Protein AF-A0A3D5K864-F1 (afdb_monomer)

Sequence (157 aa):
MENLWKELLAYVKKKTVVKKVLEYVEKDILLKNVLKCIPRLVVSFMVIGFIAEVCASGIKYFSRPVRQDLYEHIPDIHIYGTDTLLCDELTITARISDRAFSSGVFILTAKGNVIKEYYTEQLLQKGWIKGKMKREKIFIFIPIVMMNFVFIKMDIH

Solvent-accessible surface area (backbone atoms only — not comparable to full-atom values): 9026 Å² total; per-residue (Å²): 116,71,68,62,55,53,52,52,52,51,51,53,51,51,53,52,51,52,52,53,51,49,54,50,52,52,50,53,52,51,50,55,53,50,63,62,45,52,61,56,51,52,51,51,51,51,51,53,52,50,51,51,51,53,49,53,50,46,52,55,58,71,37,42,65,60,52,50,54,46,58,75,67,52,66,95,40,66,38,89,97,50,96,46,46,42,66,79,67,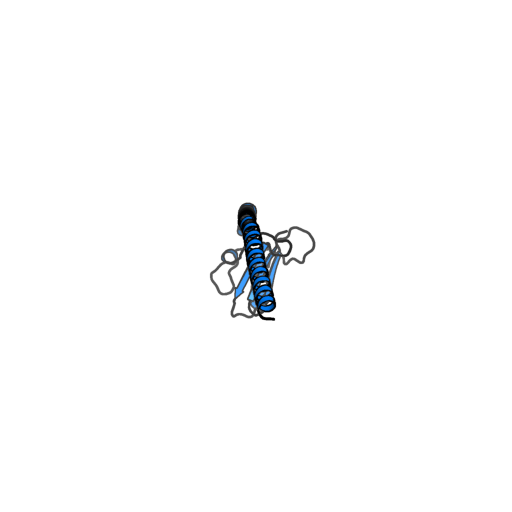45,47,75,46,76,75,44,102,91,46,60,34,23,44,34,78,44,84,53,95,62,61,45,67,62,54,40,48,52,53,52,50,57,38,46,75,74,70,48,51,79,68,76,98,74,91,72,79,50,68,28,56,45,71,43,69,54,96,56,30,42,34,41,38,36,40,78,104

Structure (mmCIF, N/CA/C/O backbone):
data_AF-A0A3D5K864-F1
#
_entry.id   AF-A0A3D5K864-F1
#
loop_
_atom_site.group_PDB
_atom_site.id
_atom_site.type_symbol
_atom_site.label_atom_id
_atom_site.label_alt_id
_atom_site.label_comp_id
_atom_site.label_asym_id
_atom_site.label_entity_id
_atom_site.label_seq_id
_atom_site.pdbx_PDB_ins_code
_atom_site.Cartn_x
_atom_site.Cartn_y
_atom_site.Cartn_z
_atom_site.occupancy
_atom_site.B_iso_or_equiv
_atom_site.auth_seq_id
_atom_site.auth_comp_id
_atom_site.auth_asym_id
_atom_site.auth_atom_id
_atom_site.pdbx_PDB_model_num
ATOM 1 N N . MET A 1 1 ? -43.598 -28.690 67.893 1.00 61.09 1 MET A N 1
ATOM 2 C CA . MET A 1 1 ? -42.889 -29.043 66.640 1.00 61.09 1 MET A CA 1
ATOM 3 C C . MET A 1 1 ? -43.285 -28.132 65.477 1.00 61.09 1 MET A C 1
ATOM 5 O O . MET A 1 1 ? -42.393 -27.541 64.891 1.00 61.09 1 MET A O 1
ATOM 9 N N . GLU A 1 2 ? -44.572 -27.930 65.172 1.00 74.69 2 GLU A N 1
ATOM 10 C CA . GLU A 1 2 ? -45.013 -27.105 64.022 1.00 74.69 2 GLU A CA 1
ATOM 11 C C . GLU A 1 2 ? -44.591 -25.625 64.045 1.00 74.69 2 GLU A C 1
ATOM 13 O O . GLU A 1 2 ? -44.229 -25.079 63.004 1.00 74.69 2 GLU A O 1
ATOM 18 N N . ASN A 1 3 ? -44.595 -24.969 65.211 1.00 78.75 3 ASN A N 1
ATOM 19 C CA . ASN A 1 3 ? -44.260 -23.539 65.295 1.00 78.75 3 ASN A CA 1
ATOM 20 C C . AS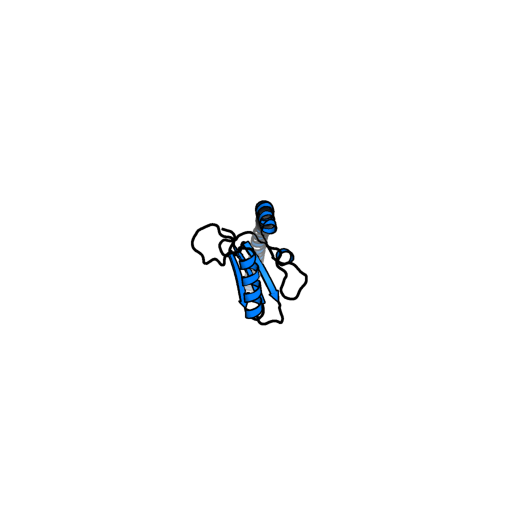N A 1 3 ? -42.785 -23.244 64.968 1.00 78.75 3 ASN A C 1
ATOM 22 O O . ASN A 1 3 ? -42.489 -22.293 64.249 1.00 78.75 3 ASN A O 1
ATOM 26 N N . LEU A 1 4 ? -41.876 -24.116 65.416 1.00 78.19 4 LEU A N 1
ATOM 27 C CA . LEU A 1 4 ? -40.439 -24.027 65.128 1.00 78.19 4 LEU A CA 1
ATOM 28 C C . LEU A 1 4 ? -40.146 -24.167 63.630 1.00 78.19 4 LEU A C 1
ATOM 30 O O . LEU A 1 4 ? -39.325 -23.436 63.083 1.00 78.19 4 LEU A O 1
ATOM 34 N N . TRP A 1 5 ? -40.855 -25.069 62.945 1.00 78.06 5 TRP A N 1
ATOM 35 C CA . TRP A 1 5 ? -40.722 -25.245 61.497 1.00 78.06 5 TRP A CA 1
ATOM 36 C C . TRP A 1 5 ? -41.194 -24.017 60.708 1.00 78.06 5 TRP A C 1
ATOM 38 O O . TRP A 1 5 ? -40.564 -23.648 59.714 1.00 78.06 5 TRP A O 1
ATOM 48 N N . LYS A 1 6 ? -42.255 -23.338 61.165 1.00 82.88 6 LYS A N 1
ATOM 49 C CA . LYS A 1 6 ? -42.731 -22.090 60.546 1.00 82.88 6 LYS A CA 1
ATOM 50 C C . LYS A 1 6 ? -41.741 -20.937 60.721 1.00 82.88 6 LYS A C 1
ATOM 52 O O . LYS A 1 6 ? -41.495 -20.208 59.759 1.00 82.88 6 LYS A O 1
ATOM 57 N N . GLU A 1 7 ? -41.134 -20.797 61.898 1.00 83.00 7 GLU A N 1
ATOM 58 C CA . GLU A 1 7 ? -40.097 -19.783 62.140 1.00 83.00 7 GLU A CA 1
ATOM 59 C C . GLU A 1 7 ? -38.838 -20.024 61.300 1.00 83.00 7 GLU A C 1
ATOM 61 O O . GLU A 1 7 ? -38.313 -19.090 60.687 1.00 83.00 7 GLU A O 1
ATOM 66 N N . LEU A 1 8 ? -38.393 -21.279 61.193 1.00 82.81 8 LEU A N 1
ATOM 67 C CA . LEU A 1 8 ? -37.249 -21.659 60.360 1.00 82.81 8 LEU A CA 1
ATOM 68 C C . LEU A 1 8 ? -37.488 -21.336 58.879 1.00 82.81 8 LEU A C 1
ATOM 70 O O . LEU A 1 8 ? -36.630 -20.734 58.229 1.00 82.81 8 LEU A O 1
ATOM 74 N N . LEU A 1 9 ? -38.673 -21.658 58.353 1.00 82.69 9 LEU A N 1
ATOM 75 C CA . LEU A 1 9 ? -39.055 -21.326 56.977 1.00 82.69 9 LEU A CA 1
ATOM 76 C C . LEU A 1 9 ? -39.107 -19.810 56.738 1.00 82.69 9 LEU A C 1
ATOM 78 O O . LEU A 1 9 ? -38.621 -19.332 55.708 1.00 82.69 9 LEU A O 1
ATOM 82 N N . ALA A 1 10 ? -39.643 -19.039 57.687 1.00 86.56 10 ALA A N 1
ATOM 83 C CA . ALA A 1 10 ? -39.683 -17.581 57.597 1.00 86.56 10 ALA A CA 1
ATOM 84 C C . ALA A 1 10 ? -38.272 -16.968 57.599 1.00 86.56 10 ALA A C 1
ATOM 86 O O . ALA A 1 10 ? -37.979 -16.076 56.797 1.00 86.56 10 ALA A O 1
ATOM 87 N N . TYR A 1 11 ? -37.375 -17.483 58.442 1.00 84.44 11 TYR A N 1
ATOM 88 C CA . TYR A 1 11 ? -35.986 -17.037 58.517 1.00 84.44 11 TYR A CA 1
ATOM 89 C C . TYR A 1 11 ? -35.213 -17.329 57.222 1.00 84.44 11 TYR A C 1
ATOM 91 O O . TYR A 1 11 ? -34.549 -16.443 56.676 1.00 84.44 11 TYR A O 1
ATOM 99 N N . VAL A 1 12 ? -35.354 -18.539 56.669 1.00 84.19 12 VAL A N 1
ATOM 100 C CA . VAL A 1 12 ? -34.725 -18.930 55.394 1.00 84.19 12 VAL A CA 1
ATOM 101 C C . VAL A 1 12 ? -35.247 -18.077 54.236 1.00 84.19 12 VAL A C 1
ATOM 103 O O . VAL A 1 12 ? -34.457 -17.604 53.410 1.00 84.19 12 VAL A O 1
ATOM 106 N N . LYS A 1 13 ? -36.558 -17.803 54.198 1.00 85.88 13 LYS A N 1
ATOM 107 C CA . LYS A 1 13 ? -37.179 -16.926 53.194 1.00 85.88 13 LYS A CA 1
ATOM 108 C C . LYS A 1 13 ? -36.678 -15.483 53.310 1.00 85.88 13 LYS A C 1
ATOM 110 O O . LYS A 1 13 ? -36.336 -14.864 52.307 1.00 85.88 13 LYS A O 1
ATOM 115 N N . LYS A 1 14 ? -36.550 -14.951 54.528 1.00 87.50 14 LYS A N 1
ATOM 116 C CA . LYS A 1 14 ? -36.001 -13.607 54.766 1.00 87.50 14 LYS A CA 1
ATOM 117 C C . LYS A 1 14 ? -34.539 -13.511 54.317 1.00 87.50 14 LYS A C 1
ATOM 119 O O . LYS A 1 14 ? -34.177 -12.575 53.610 1.00 87.50 14 LYS A O 1
ATOM 124 N N . LYS A 1 15 ? -33.712 -14.506 54.652 1.00 84.81 15 LYS A N 1
ATOM 125 C CA . LYS A 1 15 ? -32.290 -14.550 54.270 1.00 84.81 15 LYS A CA 1
ATOM 126 C C . LYS A 1 15 ? -32.091 -14.642 52.753 1.00 84.81 15 LYS A C 1
ATOM 128 O O . LYS A 1 15 ? -31.210 -13.982 52.208 1.00 84.81 15 LYS A O 1
ATOM 133 N N . THR A 1 16 ? -32.924 -15.416 52.059 1.00 84.56 16 THR A N 1
ATOM 134 C CA . THR A 1 16 ? -32.885 -15.517 50.589 1.00 84.56 16 THR A CA 1
ATOM 135 C C . THR A 1 16 ? -33.326 -14.229 49.899 1.00 84.56 16 THR A C 1
ATOM 137 O O . THR A 1 16 ? -32.705 -13.837 48.913 1.00 84.56 16 THR A O 1
ATOM 140 N N . VAL A 1 17 ? -34.335 -13.530 50.428 1.00 83.94 17 VAL A N 1
ATOM 141 C CA . VAL A 1 17 ? -34.738 -12.206 49.924 1.00 83.94 17 VAL A CA 1
ATOM 142 C C . VAL A 1 17 ? -33.607 -11.190 50.091 1.00 83.94 17 VAL A C 1
ATOM 144 O O . VAL A 1 17 ? -33.263 -10.511 49.129 1.00 83.94 17 VAL A O 1
ATOM 147 N N . VAL A 1 18 ? -32.965 -11.140 51.263 1.00 83.12 18 VAL A N 1
ATOM 148 C CA . VAL A 1 18 ? -31.823 -10.241 51.511 1.00 83.12 18 VAL A CA 1
ATOM 149 C C . VAL A 1 18 ? -30.668 -10.523 50.548 1.00 83.12 18 VAL A C 1
ATOM 151 O O . VAL A 1 18 ? -30.102 -9.588 49.989 1.00 83.12 18 VAL A O 1
ATOM 154 N N . LYS A 1 19 ? -30.356 -11.799 50.289 1.00 85.38 19 LYS A N 1
ATOM 155 C CA . LYS A 1 19 ? -29.297 -12.176 49.342 1.00 85.38 19 LYS A CA 1
ATOM 156 C C . LYS A 1 19 ? -29.595 -11.694 47.916 1.00 85.38 19 LYS A C 1
ATOM 158 O O . LYS A 1 19 ? -28.711 -11.143 47.270 1.00 85.38 19 LYS A O 1
ATOM 163 N N . LYS A 1 20 ? -30.841 -11.844 47.452 1.00 82.31 20 LYS A N 1
ATOM 164 C CA . LYS A 1 20 ? -31.269 -11.353 46.129 1.00 82.31 20 LYS A CA 1
ATOM 165 C C . LYS A 1 20 ? -31.190 -9.832 46.018 1.00 82.31 20 LYS A C 1
ATOM 167 O O . LYS A 1 20 ? -30.781 -9.328 44.980 1.00 82.31 20 LYS A O 1
ATOM 172 N N . VAL A 1 21 ? -31.573 -9.110 47.073 1.00 81.00 21 VAL A N 1
ATOM 173 C CA . VAL A 1 21 ? -31.479 -7.642 47.109 1.00 81.00 21 VAL A CA 1
ATOM 174 C C . VAL A 1 21 ? -30.018 -7.196 47.055 1.00 81.00 21 VAL A C 1
ATOM 176 O O . VAL A 1 21 ? -29.695 -6.293 46.291 1.00 81.00 21 VAL A O 1
ATOM 179 N N . LEU A 1 22 ? -29.130 -7.859 47.801 1.00 83.06 22 LEU A N 1
ATOM 180 C CA . LEU A 1 22 ? -27.703 -7.539 47.808 1.00 83.06 22 LEU A CA 1
ATOM 181 C C . LEU A 1 22 ? -27.058 -7.752 46.426 1.00 83.06 22 LEU A C 1
ATOM 183 O O . LEU A 1 22 ? -26.382 -6.854 45.936 1.00 83.06 22 LEU A O 1
ATOM 187 N N . GLU A 1 23 ? -27.344 -8.877 45.758 1.00 83.50 23 GLU A N 1
ATOM 188 C CA . GLU A 1 23 ? -26.888 -9.129 44.378 1.00 83.50 23 GLU A CA 1
ATOM 189 C C . GLU A 1 23 ? -27.397 -8.072 43.388 1.00 83.50 23 GLU A C 1
ATOM 191 O O . GLU A 1 23 ? -26.682 -7.689 42.461 1.00 83.50 23 GLU A O 1
ATOM 196 N N . TYR A 1 24 ? -28.633 -7.598 43.564 1.00 78.75 24 TYR A N 1
ATOM 197 C CA . TYR A 1 24 ? -29.210 -6.563 42.706 1.00 78.75 24 TYR A CA 1
ATOM 198 C C . TYR A 1 24 ? -28.501 -5.219 42.893 1.00 78.75 24 TYR A C 1
ATOM 200 O O . TYR A 1 24 ? -28.161 -4.562 41.913 1.00 78.75 24 TYR A O 1
ATOM 208 N N . VAL A 1 25 ? -28.229 -4.840 44.146 1.00 82.38 25 VAL A N 1
ATOM 209 C CA . VAL A 1 25 ? -27.491 -3.616 44.488 1.00 82.38 25 VAL A CA 1
ATOM 210 C C . VAL A 1 25 ? -26.062 -3.673 43.946 1.00 82.38 25 VAL A C 1
ATOM 212 O O . VAL A 1 25 ? -25.585 -2.698 43.369 1.00 82.38 25 VAL A O 1
ATOM 215 N N . GLU A 1 26 ? -25.391 -4.818 44.065 1.00 85.06 26 GLU A N 1
ATOM 216 C CA . GLU A 1 26 ? -24.023 -4.997 43.574 1.00 85.06 26 GLU A CA 1
ATOM 217 C C . GLU A 1 26 ? -23.943 -4.928 42.040 1.00 85.06 26 GLU A C 1
ATOM 219 O O . GLU A 1 26 ? -23.077 -4.239 41.493 1.00 85.06 26 GLU A O 1
ATOM 224 N N . LYS A 1 27 ? -24.903 -5.540 41.329 1.00 84.44 27 LYS A N 1
ATOM 225 C CA . LYS A 1 27 ? -25.028 -5.404 39.867 1.00 84.44 27 LYS A CA 1
ATOM 226 C C . LYS A 1 27 ? -25.294 -3.965 39.434 1.00 84.44 27 LYS A C 1
ATOM 228 O O . LYS A 1 27 ? -24.712 -3.529 38.446 1.00 84.44 27 LYS A O 1
ATOM 233 N N . ASP A 1 28 ? -26.132 -3.223 40.156 1.00 83.12 28 ASP A N 1
ATOM 234 C CA . ASP A 1 28 ? -26.452 -1.824 39.841 1.00 83.12 28 ASP A CA 1
ATOM 235 C C . ASP A 1 28 ? -25.223 -0.906 40.011 1.00 83.12 28 ASP A C 1
ATOM 237 O O . ASP A 1 28 ? -24.939 -0.054 39.165 1.00 83.12 28 ASP A O 1
ATOM 241 N N . ILE A 1 29 ? -24.423 -1.141 41.060 1.00 83.44 29 ILE A N 1
ATOM 242 C CA . ILE A 1 29 ? -23.155 -0.433 41.303 1.00 83.44 29 ILE A CA 1
ATOM 243 C C . ILE A 1 29 ? -22.126 -0.756 40.211 1.00 83.44 29 ILE A C 1
ATOM 245 O O . ILE A 1 29 ? -21.508 0.159 39.658 1.00 83.44 29 ILE A O 1
ATOM 249 N N . LEU A 1 30 ? -21.958 -2.035 39.860 1.00 82.81 30 LEU A N 1
ATOM 250 C CA . LEU A 1 30 ? -21.069 -2.452 38.771 1.00 82.81 30 LEU A CA 1
ATOM 251 C C . LEU A 1 30 ? -21.501 -1.847 37.432 1.00 82.81 30 LEU A C 1
ATOM 253 O O . LEU A 1 30 ? -20.665 -1.299 36.713 1.00 82.81 30 LEU A O 1
ATOM 257 N N . LEU A 1 31 ? -22.800 -1.866 37.126 1.00 84.81 31 LEU A N 1
ATOM 258 C CA . LEU A 1 31 ? -23.349 -1.300 35.896 1.00 84.81 31 LEU A CA 1
ATOM 259 C C . LEU A 1 31 ? -23.085 0.208 35.810 1.00 84.81 31 LEU A C 1
ATOM 261 O O . LEU A 1 31 ? -22.630 0.688 34.775 1.00 84.81 31 LEU A O 1
ATOM 265 N N . LYS A 1 32 ? -23.282 0.954 36.904 1.00 83.81 32 LYS A N 1
ATOM 266 C CA . LYS A 1 32 ? -22.974 2.394 36.970 1.00 83.81 32 LYS A CA 1
ATOM 267 C C . LYS A 1 32 ? -21.490 2.693 36.761 1.00 83.81 32 LYS A C 1
ATOM 269 O O . LYS A 1 32 ? -21.155 3.686 36.114 1.00 83.81 32 LYS A O 1
ATOM 274 N N . ASN A 1 33 ? -20.602 1.848 37.281 1.00 80.81 33 ASN A N 1
ATOM 275 C CA . ASN A 1 33 ? -19.158 2.016 37.121 1.00 80.81 33 ASN A CA 1
ATOM 276 C C . ASN A 1 33 ? -18.699 1.708 35.688 1.00 80.81 33 ASN A C 1
ATOM 278 O O . ASN A 1 33 ? -17.923 2.477 35.118 1.00 80.81 33 ASN A O 1
ATOM 282 N N . VAL A 1 34 ? -19.231 0.648 35.074 1.00 82.81 34 VAL A N 1
ATOM 283 C CA . VAL A 1 34 ? -18.973 0.310 33.664 1.00 82.81 34 VAL A CA 1
ATOM 284 C C . VAL A 1 34 ? -19.524 1.396 32.740 1.00 82.81 34 VAL A C 1
ATOM 286 O O . VAL A 1 34 ? -18.808 1.871 31.859 1.00 82.81 34 VAL A O 1
ATOM 289 N N . LEU A 1 35 ? -20.747 1.874 32.987 1.00 85.25 35 LEU A N 1
ATOM 290 C CA . LEU A 1 35 ? -21.388 2.911 32.176 1.00 85.25 35 LEU A CA 1
ATOM 291 C C . LEU A 1 35 ? -20.629 4.246 32.217 1.00 85.25 35 LEU A C 1
ATOM 293 O O . LEU A 1 35 ? -20.605 4.963 31.224 1.00 85.25 35 LEU A O 1
ATOM 297 N N . LYS A 1 36 ? -19.951 4.564 33.327 1.00 81.62 36 LYS A N 1
ATOM 298 C CA . LYS A 1 36 ? -19.040 5.721 33.416 1.00 81.62 36 LYS A CA 1
ATOM 299 C C . LYS A 1 36 ? -17.704 5.503 32.697 1.00 81.62 36 LYS A C 1
ATOM 301 O O . LYS A 1 36 ? -17.054 6.479 32.323 1.00 81.62 36 LYS A O 1
ATOM 306 N N . CYS A 1 37 ? -17.275 4.255 32.517 1.00 82.31 37 CYS A N 1
ATOM 307 C CA . CYS A 1 37 ? -16.007 3.910 31.873 1.00 82.31 37 CYS A CA 1
ATOM 308 C C . CYS A 1 37 ? -16.112 3.916 30.338 1.00 82.31 37 CYS A C 1
ATOM 310 O O . CYS A 1 37 ? -15.217 4.427 29.666 1.00 82.31 37 CYS A O 1
ATOM 312 N N . ILE A 1 38 ? -17.237 3.446 29.786 1.00 84.62 38 ILE A N 1
ATOM 313 C CA . ILE A 1 38 ? -17.514 3.412 28.338 1.00 84.62 38 ILE A CA 1
ATOM 314 C C . ILE A 1 38 ? -17.266 4.764 27.638 1.00 84.62 38 ILE A C 1
ATOM 316 O O . ILE A 1 38 ? -16.490 4.782 26.685 1.00 84.62 38 ILE A O 1
ATOM 320 N N . PRO A 1 39 ? -17.828 5.908 28.081 1.00 84.94 39 PRO A N 1
ATOM 321 C CA . PRO A 1 39 ? -17.610 7.181 27.396 1.00 84.94 39 PRO A CA 1
ATOM 322 C C . PRO A 1 39 ? -16.142 7.622 27.430 1.00 84.94 39 PRO A C 1
ATOM 324 O O . PRO A 1 39 ? -15.660 8.192 26.457 1.00 84.94 39 PRO A O 1
ATOM 327 N N . ARG A 1 40 ? -15.394 7.308 28.499 1.00 82.25 40 ARG A N 1
ATOM 328 C CA . ARG A 1 40 ? -13.951 7.600 28.563 1.00 82.25 40 ARG A CA 1
ATOM 329 C C . ARG A 1 40 ? -13.164 6.778 27.545 1.00 82.25 40 ARG A C 1
ATOM 331 O O . ARG A 1 40 ? -12.272 7.317 26.898 1.00 82.25 40 ARG A O 1
ATOM 338 N N . LEU A 1 41 ? -13.517 5.504 27.375 1.00 87.19 41 LEU A N 1
ATOM 339 C CA . LEU A 1 41 ? -12.909 4.642 26.363 1.00 87.19 41 LEU A CA 1
ATOM 340 C C . LEU A 1 41 ? -13.235 5.129 24.949 1.00 87.19 41 LEU A C 1
ATOM 342 O O . LEU A 1 41 ? -12.329 5.241 24.133 1.00 87.19 41 LEU A O 1
ATOM 346 N N . VAL A 1 42 ? -14.492 5.489 24.673 1.00 89.38 42 VAL A N 1
ATOM 347 C CA . VAL A 1 42 ? -14.907 6.015 23.361 1.00 89.38 42 VAL A CA 1
ATOM 348 C C . VAL A 1 42 ? -14.135 7.286 23.007 1.00 89.38 42 VAL A C 1
ATOM 350 O O . VAL A 1 42 ? -13.589 7.374 21.911 1.00 89.38 42 VAL A O 1
ATOM 353 N N . VAL A 1 43 ? -14.018 8.238 23.939 1.00 89.56 43 VAL A N 1
ATOM 354 C CA . VAL A 1 43 ? -13.227 9.461 23.724 1.00 89.56 43 VAL A CA 1
ATOM 355 C C . VAL A 1 43 ? -11.753 9.122 23.493 1.00 89.56 43 VAL A C 1
ATOM 357 O O . VAL A 1 43 ? -11.142 9.661 22.575 1.00 89.56 43 VAL A O 1
ATOM 360 N N . SER A 1 44 ? -11.184 8.189 24.263 1.00 88.56 44 SER A N 1
ATOM 361 C CA . SER A 1 44 ? -9.800 7.748 24.062 1.00 88.56 44 SER A CA 1
ATOM 362 C C . SER A 1 44 ? -9.583 7.135 22.675 1.00 88.56 44 SER A C 1
ATOM 364 O O . SER A 1 44 ? -8.596 7.465 22.022 1.00 88.56 44 SER A O 1
ATOM 366 N N . PHE A 1 45 ? -10.493 6.280 22.202 1.00 90.19 45 PHE A N 1
ATOM 367 C CA . PHE A 1 45 ? -10.414 5.698 20.861 1.00 90.19 45 PHE A CA 1
ATOM 368 C C . PHE A 1 45 ? -10.588 6.750 19.763 1.00 90.19 45 PHE A C 1
ATOM 370 O O . PHE A 1 45 ? -9.857 6.706 18.776 1.00 90.19 45 PHE A O 1
ATOM 377 N N . MET A 1 46 ? -11.489 7.722 19.941 1.00 91.12 46 MET A N 1
ATOM 378 C CA . MET A 1 46 ? -11.649 8.836 19.000 1.00 91.12 46 MET A CA 1
ATOM 379 C C . MET A 1 46 ? -10.367 9.663 18.875 1.00 91.12 46 MET A C 1
ATOM 381 O O . MET A 1 46 ? -9.957 9.977 17.762 1.00 91.12 46 MET A O 1
ATOM 385 N N . VAL A 1 47 ? -9.704 9.975 19.993 1.00 92.00 47 VAL A N 1
ATOM 386 C CA . VAL A 1 47 ? -8.443 10.733 19.985 1.00 92.00 47 VAL A CA 1
ATOM 387 C C . VAL A 1 47 ? -7.332 9.946 19.291 1.00 92.00 47 VAL A C 1
ATOM 389 O O . VAL A 1 47 ? -6.628 10.504 18.453 1.00 92.00 47 VAL A O 1
ATOM 392 N N . ILE A 1 48 ? -7.193 8.650 19.583 1.00 91.56 48 ILE A N 1
ATOM 393 C CA . ILE A 1 48 ? -6.191 7.794 18.929 1.00 91.56 48 ILE A CA 1
ATOM 394 C C . ILE A 1 48 ? -6.454 7.707 17.421 1.00 91.56 48 ILE A C 1
ATOM 396 O O . ILE A 1 48 ? -5.527 7.876 16.632 1.00 91.56 48 ILE A O 1
ATOM 400 N N . GLY A 1 49 ? -7.710 7.492 17.015 1.00 88.12 49 GLY A N 1
ATOM 401 C CA . GLY A 1 49 ? -8.098 7.447 15.605 1.00 88.12 49 GLY A CA 1
ATOM 402 C C . GLY A 1 49 ? -7.827 8.768 14.884 1.00 88.12 49 GLY A C 1
ATOM 403 O O . GLY A 1 49 ? -7.271 8.770 13.790 1.00 88.12 49 GLY A O 1
ATOM 404 N N . PHE A 1 50 ? -8.134 9.896 15.527 1.00 88.50 50 PHE A N 1
ATOM 405 C CA . PHE A 1 50 ? -7.860 11.221 14.976 1.00 88.50 50 PHE A CA 1
ATOM 406 C C . PHE A 1 50 ? -6.359 11.482 14.812 1.00 88.50 50 PHE A C 1
ATOM 408 O O . PHE A 1 50 ? -5.930 11.939 13.755 1.00 88.50 50 PHE A O 1
ATOM 415 N N . ILE A 1 51 ? -5.541 11.148 15.817 1.00 87.12 51 ILE A N 1
ATOM 416 C CA . ILE A 1 51 ? -4.079 11.266 15.720 1.00 87.12 51 ILE A CA 1
ATOM 417 C C . ILE A 1 51 ? -3.549 10.379 14.591 1.00 87.12 51 ILE A C 1
ATOM 419 O O . ILE A 1 51 ? -2.727 10.839 13.807 1.00 87.12 51 ILE A O 1
ATOM 423 N N . ALA A 1 52 ? -4.036 9.142 14.463 1.00 84.12 52 ALA A N 1
ATOM 424 C CA . ALA A 1 52 ? -3.629 8.244 13.386 1.00 84.12 52 ALA A CA 1
ATOM 425 C C . ALA A 1 52 ? -3.938 8.833 11.998 1.00 84.12 52 ALA A C 1
ATOM 427 O O . ALA A 1 52 ? -3.069 8.818 11.128 1.00 84.12 52 ALA A O 1
ATOM 428 N N . GLU A 1 53 ? -5.124 9.416 11.812 1.00 83.06 53 GLU A N 1
ATOM 429 C CA . GLU A 1 53 ? -5.532 10.034 10.546 1.00 83.06 53 GLU A CA 1
ATOM 430 C C . GLU A 1 53 ? -4.717 11.297 10.224 1.00 83.06 53 GLU A C 1
ATOM 432 O O . GLU A 1 53 ? -4.254 11.481 9.094 1.00 83.06 53 GLU A O 1
ATOM 437 N N . VAL A 1 54 ? -4.474 12.151 11.226 1.00 81.88 54 VAL A N 1
ATOM 438 C CA . VAL A 1 54 ? -3.634 13.351 11.086 1.00 81.88 54 VAL A CA 1
ATOM 439 C C . VAL A 1 54 ? -2.187 12.965 10.788 1.00 81.88 54 VAL A C 1
ATOM 441 O O . VAL A 1 54 ? -1.565 13.566 9.914 1.00 81.88 54 VAL A O 1
ATOM 444 N N . CYS A 1 55 ? -1.646 11.942 11.451 1.00 78.81 55 CYS A N 1
ATOM 445 C CA . CYS A 1 55 ? -0.307 11.429 11.178 1.00 78.81 55 CYS A CA 1
ATOM 446 C C . CYS A 1 55 ? -0.210 10.821 9.774 1.00 78.81 55 CYS A C 1
ATOM 448 O O . CYS A 1 55 ? 0.740 11.124 9.056 1.00 78.81 55 CYS A O 1
ATOM 450 N N . ALA A 1 56 ? -1.187 10.018 9.346 1.00 75.06 56 ALA A N 1
ATOM 451 C CA . ALA A 1 56 ? -1.220 9.439 8.004 1.00 75.06 56 ALA A CA 1
ATOM 452 C C . ALA A 1 56 ? -1.300 10.527 6.919 1.00 75.06 56 ALA A C 1
ATOM 454 O O . ALA A 1 56 ? -0.524 10.520 5.958 1.00 75.06 56 ALA A O 1
ATOM 455 N N . SER A 1 57 ? -2.183 11.509 7.110 1.00 77.00 57 SER A N 1
ATOM 456 C CA . SER A 1 57 ? -2.326 12.666 6.223 1.00 77.00 57 SER A CA 1
ATOM 457 C C . SER A 1 57 ? -1.070 13.537 6.213 1.00 77.00 57 SER A C 1
ATOM 459 O O . SER A 1 57 ? -0.619 13.958 5.148 1.00 77.00 57 SER A O 1
ATOM 461 N N . GLY A 1 58 ? -0.454 13.747 7.377 1.00 75.00 58 GLY A N 1
ATOM 462 C CA . GLY A 1 58 ? 0.812 14.455 7.527 1.00 75.00 58 GLY A CA 1
ATOM 463 C C . GLY A 1 58 ? 1.935 13.762 6.763 1.00 75.00 58 GLY A C 1
ATOM 464 O O . GLY A 1 58 ? 2.586 14.389 5.934 1.00 75.00 58 GLY A O 1
ATOM 465 N N . ILE A 1 59 ? 2.116 12.452 6.949 1.00 73.06 59 ILE A N 1
ATOM 466 C CA . ILE A 1 59 ? 3.109 11.656 6.212 1.00 73.06 59 ILE A CA 1
ATOM 467 C C . ILE A 1 59 ? 2.863 11.755 4.702 1.00 73.06 59 ILE A C 1
ATOM 469 O O . ILE A 1 59 ? 3.807 11.950 3.936 1.00 73.06 59 ILE A O 1
ATOM 473 N N . LYS A 1 60 ? 1.607 11.678 4.249 1.00 74.25 60 LYS A N 1
ATOM 474 C CA . LYS A 1 60 ? 1.255 11.827 2.829 1.00 74.25 60 LYS A CA 1
ATOM 475 C C . LYS A 1 60 ? 1.590 13.221 2.288 1.00 74.25 60 LYS A C 1
ATOM 477 O O . LYS A 1 60 ? 2.094 13.331 1.173 1.00 74.25 60 LYS A O 1
ATOM 482 N N . TYR A 1 61 ? 1.342 14.271 3.067 1.00 76.31 61 TYR A N 1
ATOM 483 C CA . TYR A 1 61 ? 1.648 15.648 2.684 1.00 76.31 61 TYR A CA 1
ATOM 484 C C . TYR A 1 61 ? 3.160 15.909 2.642 1.00 76.31 61 TYR A C 1
ATOM 486 O O . TYR A 1 61 ? 3.673 16.365 1.623 1.00 76.31 61 TYR A O 1
ATOM 494 N N . PHE A 1 62 ? 3.893 15.545 3.699 1.00 72.50 62 PHE A N 1
ATOM 495 C CA . PHE A 1 62 ? 5.347 15.726 3.779 1.00 72.50 62 PHE A CA 1
ATOM 496 C C . PHE A 1 62 ? 6.116 14.850 2.787 1.00 72.50 62 PHE A C 1
ATOM 498 O O . PHE A 1 62 ? 7.188 15.239 2.331 1.00 72.50 62 PHE A O 1
ATOM 505 N N . SER A 1 63 ? 5.575 13.688 2.414 1.00 71.38 63 SER A N 1
ATOM 506 C CA . SER A 1 63 ? 6.185 12.834 1.390 1.00 71.38 63 SER A CA 1
ATOM 507 C C . SER A 1 63 ? 5.912 13.310 -0.035 1.00 71.38 63 SER A C 1
ATOM 509 O O . SER A 1 63 ? 6.629 12.891 -0.935 1.00 71.38 63 SER A O 1
ATOM 511 N N . ARG A 1 64 ? 4.937 14.199 -0.274 1.00 78.56 64 ARG A N 1
ATOM 512 C CA . ARG A 1 64 ? 4.596 14.692 -1.619 1.00 78.56 64 ARG A CA 1
ATOM 513 C C . ARG A 1 64 ? 5.794 15.232 -2.420 1.00 78.56 64 ARG A C 1
ATOM 515 O O . ARG A 1 64 ? 5.947 14.757 -3.541 1.00 78.56 64 ARG A O 1
ATOM 522 N N . PRO A 1 65 ? 6.646 16.141 -1.900 1.00 78.00 65 PRO A N 1
ATOM 523 C CA . PRO A 1 65 ? 7.809 16.620 -2.650 1.00 78.00 65 PRO A CA 1
ATOM 524 C C . PRO A 1 65 ? 8.774 15.485 -3.001 1.00 78.00 65 PRO A C 1
ATOM 526 O O . PRO A 1 65 ? 9.231 15.411 -4.129 1.00 78.00 65 PRO A O 1
ATOM 529 N N . VAL A 1 66 ? 9.011 14.550 -2.078 1.00 72.75 66 VAL A N 1
ATOM 530 C CA . VAL A 1 66 ? 9.911 13.406 -2.303 1.00 72.75 66 VAL A CA 1
ATOM 531 C C . VAL A 1 66 ? 9.322 12.410 -3.309 1.00 72.75 66 VAL A C 1
ATOM 533 O O . VAL A 1 66 ? 10.043 11.821 -4.103 1.00 72.75 66 VAL A O 1
ATOM 536 N N . ARG A 1 67 ? 7.997 12.211 -3.295 1.00 75.00 67 ARG A N 1
ATOM 537 C CA . ARG A 1 67 ? 7.305 11.367 -4.279 1.00 75.00 67 ARG A CA 1
ATOM 538 C C . ARG A 1 67 ? 7.363 11.990 -5.667 1.00 75.00 67 ARG A C 1
ATOM 540 O O . ARG A 1 67 ? 7.555 11.263 -6.628 1.00 75.00 67 ARG A O 1
ATOM 547 N N . GLN A 1 68 ? 7.179 13.305 -5.760 1.00 78.94 68 GLN A N 1
ATOM 548 C CA . GLN A 1 68 ? 7.217 14.025 -7.027 1.00 78.94 68 GLN A CA 1
ATOM 549 C C . GLN A 1 68 ? 8.627 14.063 -7.615 1.00 78.94 68 GLN A C 1
ATOM 551 O O . GLN A 1 68 ? 8.795 13.700 -8.771 1.00 78.94 68 GLN A O 1
ATOM 556 N N . ASP A 1 69 ? 9.626 14.367 -6.788 1.00 78.06 69 ASP A N 1
ATOM 557 C CA . ASP A 1 69 ? 11.037 14.248 -7.152 1.00 78.06 69 ASP A CA 1
ATOM 558 C C . ASP A 1 69 ? 11.357 12.827 -7.639 1.00 78.06 69 ASP A C 1
ATOM 560 O O . ASP A 1 69 ? 11.933 12.652 -8.705 1.00 78.06 69 ASP A O 1
ATOM 564 N N . LEU A 1 70 ? 10.883 11.782 -6.949 1.00 73.50 70 LEU A N 1
ATOM 565 C CA . LEU A 1 70 ? 11.071 10.415 -7.433 1.00 73.50 70 LEU A CA 1
ATOM 566 C C . LEU A 1 70 ? 10.380 10.165 -8.782 1.00 73.50 70 LEU A C 1
ATOM 568 O O . LEU A 1 70 ? 11.001 9.547 -9.637 1.00 73.50 70 LEU A O 1
ATOM 572 N N . TYR A 1 71 ? 9.143 10.624 -8.997 1.00 77.44 71 TYR A N 1
ATOM 573 C CA . TYR A 1 71 ? 8.478 10.468 -10.299 1.00 77.44 71 TYR A CA 1
ATOM 574 C C . TYR A 1 71 ? 9.289 11.092 -11.436 1.00 77.44 71 TYR A C 1
ATOM 576 O O . TYR A 1 71 ? 9.417 10.471 -12.484 1.00 77.44 71 TYR A O 1
ATOM 584 N N . GLU A 1 72 ? 9.884 12.263 -11.211 1.00 80.25 72 GLU A N 1
ATOM 585 C CA . GLU A 1 72 ? 10.740 12.938 -12.196 1.00 80.25 72 GLU A CA 1
ATOM 586 C C . GLU A 1 72 ? 12.031 12.161 -12.495 1.00 80.25 72 GLU A C 1
ATOM 588 O O . GLU A 1 72 ? 12.613 12.310 -13.568 1.00 80.25 72 GLU A O 1
ATOM 593 N N . HIS A 1 73 ? 12.464 11.301 -11.572 1.00 76.31 73 HIS A N 1
ATOM 594 C CA . HIS A 1 73 ? 13.658 10.479 -11.722 1.00 76.31 73 HIS A CA 1
ATOM 595 C C . HIS A 1 73 ? 13.359 9.028 -12.126 1.00 76.31 73 HIS A C 1
ATOM 597 O O . HIS A 1 73 ? 14.304 8.298 -12.393 1.00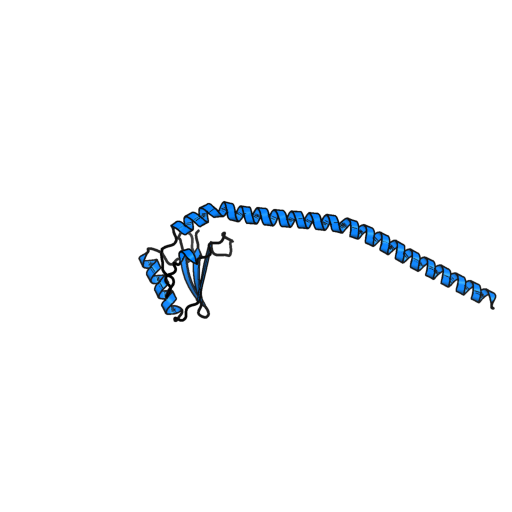 76.31 73 HIS A O 1
ATOM 603 N N . ILE A 1 74 ? 12.109 8.552 -12.187 1.00 78.00 74 ILE A N 1
ATOM 604 C CA . ILE A 1 74 ? 11.832 7.191 -12.683 1.00 78.00 74 ILE A CA 1
ATOM 605 C C . ILE A 1 74 ? 12.043 7.177 -14.206 1.00 78.00 74 ILE A C 1
ATOM 607 O O . ILE A 1 74 ? 11.466 8.002 -14.906 1.00 78.00 74 ILE A O 1
ATOM 611 N N . PRO A 1 75 ? 12.841 6.245 -14.756 1.00 77.00 75 PRO A N 1
ATOM 612 C CA . PRO A 1 75 ? 13.048 6.177 -16.195 1.00 77.00 75 PRO A CA 1
ATOM 613 C C . PRO A 1 75 ? 11.790 5.676 -16.918 1.00 77.00 75 PRO A C 1
ATOM 615 O O . PRO A 1 75 ? 11.136 4.736 -16.459 1.00 77.00 75 PRO A O 1
ATOM 618 N N . ASP A 1 76 ? 11.526 6.232 -18.103 1.00 84.31 76 ASP A N 1
ATOM 619 C CA . ASP A 1 76 ? 10.468 5.781 -19.018 1.00 84.31 76 ASP A CA 1
ATOM 620 C C . ASP A 1 76 ? 10.813 4.408 -19.615 1.00 84.31 76 ASP A C 1
ATOM 622 O O . ASP A 1 76 ? 11.362 4.284 -20.715 1.00 84.31 76 ASP A O 1
ATOM 626 N N . ILE A 1 77 ? 10.550 3.356 -18.845 1.00 83.69 77 ILE A N 1
ATOM 627 C CA . ILE A 1 77 ? 10.759 1.962 -19.236 1.00 83.69 77 ILE A CA 1
ATOM 628 C C . ILE A 1 77 ? 9.395 1.322 -19.427 1.00 83.69 77 ILE A C 1
ATOM 630 O O . ILE A 1 77 ? 8.563 1.367 -18.528 1.00 83.69 77 ILE A O 1
ATOM 634 N N . HIS A 1 78 ? 9.181 0.686 -20.572 1.00 86.50 78 HIS A N 1
ATOM 635 C CA . HIS A 1 78 ? 7.944 -0.045 -20.820 1.00 86.50 78 HIS A CA 1
ATOM 636 C C . HIS A 1 78 ? 7.894 -1.312 -19.982 1.00 86.50 78 HIS A C 1
ATOM 638 O O . HIS A 1 78 ? 8.903 -2.016 -19.813 1.00 86.50 78 HIS A O 1
ATOM 644 N N . ILE A 1 79 ? 6.701 -1.620 -19.487 1.00 84.62 79 ILE A N 1
ATOM 645 C CA . ILE A 1 79 ? 6.451 -2.908 -18.874 1.00 84.62 79 ILE A CA 1
ATOM 646 C C . ILE A 1 79 ? 6.551 -3.986 -19.952 1.00 84.62 79 ILE A C 1
ATOM 648 O O . ILE A 1 79 ? 6.092 -3.826 -21.080 1.00 84.62 79 ILE A O 1
ATOM 652 N N . TYR A 1 80 ? 7.249 -5.075 -19.632 1.00 84.81 80 TYR A N 1
ATOM 653 C CA . TYR A 1 80 ? 7.540 -6.103 -20.624 1.00 84.81 80 TYR A CA 1
ATOM 654 C C . TYR A 1 80 ? 6.239 -6.681 -21.201 1.00 84.81 80 TYR A C 1
ATOM 656 O O . TYR A 1 80 ? 5.448 -7.274 -20.472 1.00 84.81 80 TYR A O 1
ATOM 664 N N . GLY A 1 81 ? 6.048 -6.552 -22.516 1.00 82.81 81 GLY A N 1
ATOM 665 C CA . GLY A 1 81 ? 4.874 -7.082 -23.213 1.00 82.81 81 GLY A CA 1
ATOM 666 C C . GLY A 1 81 ? 3.606 -6.225 -23.109 1.00 82.81 81 GLY A C 1
ATOM 667 O O . GLY A 1 81 ? 2.539 -6.721 -23.464 1.00 82.81 81 GLY A O 1
ATOM 668 N N . THR A 1 82 ? 3.700 -4.975 -22.646 1.00 84.31 82 THR A N 1
ATOM 669 C CA . THR A 1 82 ? 2.593 -4.006 -22.634 1.00 84.31 82 THR A CA 1
ATOM 670 C C . THR A 1 82 ? 3.054 -2.630 -23.129 1.00 84.31 82 THR A C 1
ATOM 672 O O . THR A 1 82 ? 4.246 -2.331 -23.148 1.00 84.31 82 THR A O 1
ATOM 675 N N . ASP A 1 83 ? 2.097 -1.773 -23.496 1.00 86.06 83 ASP A N 1
ATOM 676 C CA . ASP A 1 83 ? 2.351 -0.372 -23.883 1.00 86.06 83 ASP A CA 1
ATOM 677 C C . ASP A 1 83 ? 2.354 0.589 -22.677 1.00 86.06 83 ASP A C 1
ATOM 679 O O . ASP A 1 83 ? 2.365 1.807 -22.834 1.00 86.06 83 ASP A O 1
ATOM 683 N N . THR A 1 84 ? 2.308 0.052 -21.456 1.00 87.31 84 THR A N 1
ATOM 684 C CA . THR A 1 84 ? 2.285 0.836 -20.216 1.00 87.31 84 THR A CA 1
ATOM 685 C C . THR A 1 84 ? 3.698 1.123 -19.721 1.00 87.31 84 THR A C 1
ATOM 687 O O . THR A 1 84 ? 4.586 0.267 -19.809 1.00 87.31 84 THR A O 1
ATOM 690 N N . LEU A 1 85 ? 3.926 2.321 -19.176 1.00 87.50 85 LEU A N 1
ATOM 691 C CA . LEU A 1 85 ? 5.212 2.671 -18.588 1.00 87.50 85 LEU A CA 1
ATOM 692 C C . LEU A 1 85 ? 5.310 2.170 -17.152 1.00 87.50 85 LEU A C 1
ATOM 694 O O . LEU A 1 85 ? 4.335 2.022 -16.417 1.00 87.50 85 LEU A O 1
ATOM 698 N N . LEU A 1 86 ? 6.543 1.932 -16.730 1.00 82.62 86 LEU A N 1
ATOM 699 C CA . LEU A 1 86 ? 6.846 1.476 -15.389 1.00 82.62 86 LEU A CA 1
ATOM 700 C C . LEU A 1 86 ? 6.476 2.526 -14.328 1.00 82.62 86 LEU A C 1
ATOM 702 O O . LEU A 1 86 ? 6.050 2.161 -13.234 1.00 82.62 86 LEU A O 1
ATOM 706 N N . CYS A 1 87 ? 6.632 3.814 -14.638 1.00 81.69 87 CYS A N 1
ATOM 707 C CA . CYS A 1 87 ? 6.276 4.913 -13.741 1.00 81.69 87 CYS A CA 1
ATOM 708 C C . CYS A 1 87 ? 4.770 4.980 -13.437 1.00 81.69 87 CYS A C 1
ATOM 710 O O . CYS A 1 87 ? 4.411 5.405 -12.340 1.00 81.69 87 CYS A O 1
ATOM 712 N N . ASP A 1 88 ? 3.919 4.504 -14.351 1.00 84.94 88 ASP A N 1
ATOM 713 C CA . ASP A 1 88 ? 2.461 4.527 -14.195 1.00 84.94 88 ASP A CA 1
ATOM 714 C C . ASP A 1 88 ? 1.973 3.496 -13.164 1.00 84.94 88 ASP A C 1
ATOM 716 O O . ASP A 1 88 ? 1.036 3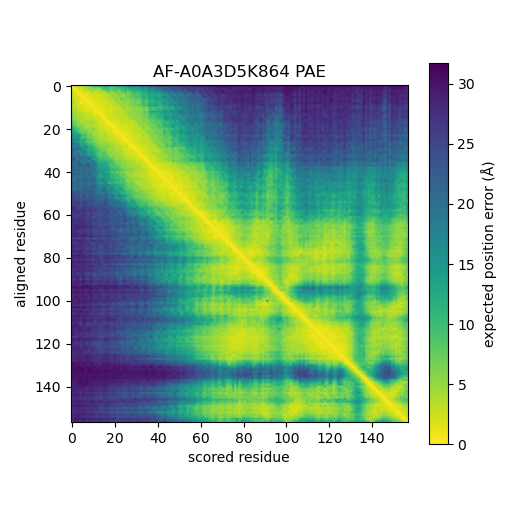.749 -12.409 1.00 84.94 88 ASP A O 1
ATOM 720 N N . GLU A 1 89 ? 2.630 2.336 -13.105 1.00 84.06 89 GLU A N 1
ATOM 721 C CA . GLU A 1 89 ? 2.231 1.204 -12.254 1.00 84.06 89 GLU A CA 1
ATOM 722 C C . GLU A 1 89 ? 3.029 1.116 -10.939 1.00 84.06 89 GLU A C 1
ATOM 724 O O . GLU A 1 89 ? 2.641 0.421 -9.993 1.00 84.06 89 GLU A O 1
ATOM 729 N N . LEU A 1 90 ? 4.173 1.803 -10.839 1.00 83.75 90 LEU A N 1
ATOM 730 C CA . LEU A 1 90 ? 4.990 1.784 -9.627 1.00 83.75 90 LEU A CA 1
ATOM 731 C C . LEU A 1 90 ? 4.287 2.485 -8.463 1.00 83.75 90 LEU A C 1
ATOM 733 O O . LEU A 1 90 ? 4.059 3.694 -8.454 1.00 83.75 90 LEU A O 1
ATOM 737 N N . THR A 1 91 ? 4.035 1.733 -7.393 1.00 81.06 91 THR A N 1
ATOM 738 C CA . THR A 1 91 ? 3.459 2.305 -6.178 1.00 81.06 91 THR A CA 1
ATOM 739 C C . THR A 1 91 ? 4.560 2.928 -5.317 1.00 81.06 91 THR A C 1
ATOM 741 O O . THR A 1 91 ? 5.298 2.232 -4.615 1.00 81.06 91 THR A O 1
ATOM 744 N N . ILE A 1 92 ? 4.643 4.262 -5.324 1.00 75.44 92 ILE A N 1
ATOM 745 C CA . ILE A 1 92 ? 5.547 5.011 -4.439 1.00 75.44 92 ILE A CA 1
ATOM 746 C C . ILE A 1 92 ? 4.911 5.170 -3.057 1.00 75.44 92 ILE A C 1
ATOM 748 O O . ILE A 1 92 ? 3.864 5.816 -2.927 1.00 75.44 92 ILE A O 1
ATOM 752 N N . THR A 1 93 ? 5.565 4.657 -2.016 1.00 69.62 93 THR A N 1
ATOM 753 C CA . THR A 1 93 ? 5.102 4.718 -0.621 1.00 69.62 93 THR A CA 1
ATOM 754 C C . THR A 1 93 ? 6.091 5.462 0.274 1.00 69.62 93 THR A C 1
ATOM 756 O O . THR A 1 93 ? 7.273 5.556 -0.023 1.00 69.62 93 THR A O 1
ATOM 759 N N . ALA A 1 94 ? 5.632 6.004 1.402 1.00 64.12 94 ALA A N 1
ATOM 760 C CA . ALA A 1 94 ? 6.544 6.635 2.355 1.00 64.12 94 ALA A CA 1
ATOM 761 C C . ALA A 1 94 ? 7.546 5.614 2.937 1.00 64.12 94 ALA A C 1
ATOM 763 O O . ALA A 1 94 ? 7.209 4.443 3.127 1.00 64.12 94 ALA A O 1
ATOM 764 N N . ARG A 1 95 ? 8.773 6.069 3.232 1.00 62.38 95 ARG A N 1
ATOM 765 C CA . ARG A 1 95 ? 9.847 5.236 3.796 1.00 62.38 95 ARG A CA 1
ATOM 766 C C . ARG A 1 95 ? 9.442 4.709 5.173 1.00 62.38 95 ARG A C 1
ATOM 768 O O . ARG A 1 95 ? 9.134 5.496 6.065 1.00 62.38 95 ARG A O 1
ATOM 775 N N . ILE A 1 96 ? 9.541 3.398 5.359 1.00 60.72 96 ILE A N 1
ATOM 776 C CA . ILE A 1 96 ? 9.575 2.753 6.678 1.00 60.72 96 ILE A CA 1
ATOM 777 C C . ILE A 1 96 ? 10.979 2.151 6.817 1.00 60.72 96 ILE A C 1
ATOM 779 O O . ILE A 1 96 ? 11.599 1.811 5.811 1.00 60.72 96 ILE A O 1
ATOM 783 N N . SER A 1 97 ? 11.544 2.081 8.023 1.00 57.06 97 SER A N 1
ATOM 784 C CA . SER A 1 97 ? 12.927 1.615 8.234 1.00 57.06 97 SER A CA 1
ATOM 785 C C . SER A 1 97 ? 13.205 0.212 7.675 1.00 57.06 97 SER A C 1
ATOM 787 O O . SER A 1 97 ? 14.352 -0.095 7.355 1.00 57.06 97 SER A O 1
ATOM 789 N N . ASP A 1 98 ? 12.171 -0.611 7.525 1.00 62.50 98 ASP A N 1
ATOM 790 C CA . ASP A 1 98 ? 12.195 -1.979 7.010 1.00 62.50 98 ASP A CA 1
ATOM 791 C C . ASP A 1 98 ? 11.646 -2.121 5.575 1.00 62.50 98 ASP A C 1
ATOM 793 O O . ASP A 1 98 ? 11.723 -3.207 4.995 1.00 62.50 98 ASP A O 1
ATOM 797 N N . ARG A 1 99 ? 11.118 -1.045 4.967 1.00 62.50 99 ARG A N 1
ATOM 798 C CA . ARG A 1 99 ? 10.383 -1.101 3.693 1.00 62.50 99 ARG A CA 1
ATOM 799 C C . ARG A 1 99 ? 10.954 -0.168 2.628 1.00 62.50 99 ARG A C 1
ATOM 801 O O . ARG A 1 99 ? 11.424 0.930 2.913 1.00 62.50 99 ARG A O 1
ATOM 808 N N . ALA A 1 100 ? 10.870 -0.623 1.378 1.00 65.44 100 ALA A N 1
ATOM 809 C CA . ALA A 1 100 ? 11.272 0.149 0.209 1.00 65.44 100 ALA A CA 1
ATOM 810 C C . ALA A 1 100 ? 10.493 1.462 0.065 1.00 65.44 100 ALA A C 1
ATOM 812 O O . ALA A 1 100 ? 9.320 1.527 0.436 1.00 65.44 100 ALA A O 1
ATOM 813 N N . PHE A 1 101 ? 11.126 2.482 -0.521 1.00 70.62 101 PHE A N 1
ATOM 814 C CA . PHE A 1 101 ? 10.465 3.759 -0.821 1.00 70.62 101 PHE A CA 1
ATOM 815 C C . PHE A 1 101 ? 9.542 3.663 -2.056 1.00 70.62 101 PHE A C 1
ATOM 817 O O . PHE A 1 101 ? 8.550 4.377 -2.162 1.00 70.62 101 PHE A O 1
ATOM 824 N N . SER A 1 102 ? 9.797 2.726 -2.971 1.00 73.38 102 SER A N 1
ATOM 825 C CA . SER A 1 102 ? 8.863 2.384 -4.050 1.00 73.38 102 SER A CA 1
ATOM 826 C C . SER A 1 102 ? 8.945 0.900 -4.404 1.00 73.38 102 SER A C 1
ATOM 828 O O . SER A 1 102 ? 10.021 0.289 -4.366 1.00 73.38 102 SER A O 1
ATOM 830 N N . SER A 1 103 ? 7.791 0.303 -4.714 1.00 76.81 103 SER A N 1
ATOM 831 C CA . SER A 1 103 ? 7.707 -1.096 -5.129 1.00 76.81 103 SER A CA 1
ATOM 832 C C . SER A 1 103 ? 6.557 -1.363 -6.096 1.00 76.81 103 SER A C 1
ATOM 834 O O . SER A 1 103 ? 5.485 -0.777 -5.951 1.00 76.81 103 SER A O 1
ATOM 836 N N . GLY A 1 104 ? 6.754 -2.305 -7.018 1.00 78.81 104 GLY A N 1
ATOM 837 C CA . GLY A 1 104 ? 5.723 -2.791 -7.939 1.00 78.81 104 GLY A CA 1
ATOM 838 C C . GLY A 1 104 ? 5.834 -4.293 -8.185 1.00 78.81 104 GLY A C 1
ATOM 839 O O . GLY A 1 104 ? 6.912 -4.871 -8.021 1.00 78.81 104 GLY A O 1
ATOM 840 N N . VAL A 1 105 ? 4.716 -4.922 -8.554 1.00 79.56 105 VAL A N 1
ATOM 841 C CA . VAL A 1 105 ? 4.639 -6.350 -8.886 1.00 79.56 105 VAL A CA 1
ATOM 842 C C . VAL A 1 105 ? 3.972 -6.508 -10.243 1.00 79.56 105 VAL A C 1
ATOM 844 O O . VAL A 1 105 ? 2.851 -6.050 -10.430 1.00 79.56 105 VAL A O 1
ATOM 847 N N . PHE A 1 106 ? 4.637 -7.206 -11.158 1.00 81.12 106 PHE A N 1
ATOM 848 C CA . PHE A 1 106 ? 4.135 -7.460 -12.506 1.00 81.12 106 PHE A CA 1
ATOM 849 C C . PHE A 1 106 ? 3.907 -8.955 -12.715 1.00 81.12 106 PHE A C 1
ATOM 851 O O . PHE A 1 106 ? 4.764 -9.775 -12.365 1.00 81.12 106 PHE A O 1
ATOM 858 N N . ILE A 1 107 ? 2.749 -9.302 -13.281 1.00 78.56 107 ILE A N 1
ATOM 859 C CA . ILE A 1 107 ? 2.386 -10.671 -13.661 1.00 78.56 107 ILE A CA 1
ATOM 860 C C . ILE A 1 107 ? 2.632 -10.816 -15.150 1.00 78.56 107 ILE A C 1
ATOM 862 O O . ILE A 1 107 ? 2.008 -10.125 -15.948 1.00 78.56 107 ILE A O 1
ATOM 866 N N . LEU A 1 108 ? 3.531 -11.719 -15.523 1.00 77.75 108 LEU A N 1
ATOM 867 C CA . LEU A 1 108 ? 3.920 -11.909 -16.912 1.00 77.75 108 LEU A CA 1
ATOM 868 C C . LEU A 1 108 ? 3.971 -13.400 -17.241 1.00 77.75 108 LEU A C 1
ATOM 870 O O . LEU A 1 108 ? 4.354 -14.226 -16.415 1.00 77.75 108 LEU A O 1
ATOM 874 N N . THR A 1 109 ? 3.578 -13.744 -18.466 1.00 78.44 109 THR A N 1
ATOM 875 C CA . THR A 1 109 ? 3.561 -15.125 -18.980 1.00 78.44 109 THR A CA 1
ATOM 876 C C . THR A 1 109 ? 4.951 -15.626 -19.381 1.00 78.44 109 THR A C 1
ATOM 878 O O . THR A 1 109 ? 5.152 -16.827 -19.562 1.00 78.44 109 THR A O 1
ATOM 881 N N . ALA A 1 110 ? 5.924 -14.721 -19.511 1.00 80.56 110 ALA A N 1
ATOM 882 C CA . ALA A 1 110 ? 7.299 -15.049 -19.855 1.00 80.56 110 ALA A CA 1
ATOM 883 C C . ALA A 1 110 ? 8.101 -15.552 -18.642 1.00 80.56 110 ALA A C 1
ATOM 885 O 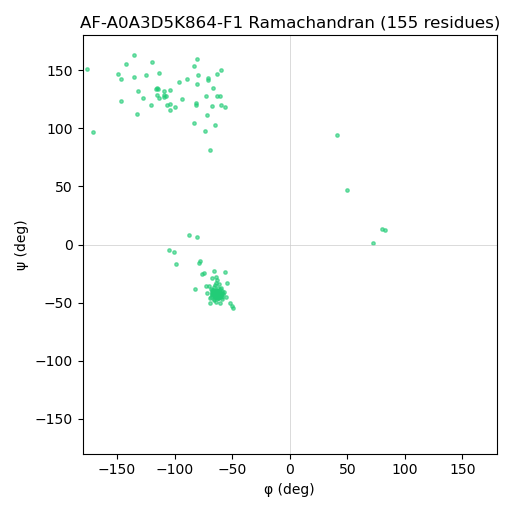O . ALA A 1 110 ? 7.771 -15.306 -17.481 1.00 80.56 110 ALA A O 1
ATOM 886 N N . LYS A 1 111 ? 9.206 -16.260 -18.910 1.00 82.38 111 LYS A N 1
ATOM 887 C CA . LYS A 1 111 ? 10.106 -16.745 -17.856 1.00 82.38 111 LYS A CA 1
ATOM 888 C C . LYS A 1 111 ? 10.661 -15.561 -17.067 1.00 82.38 111 LYS A C 1
ATOM 890 O O . LYS A 1 111 ? 11.284 -14.672 -17.643 1.00 82.38 111 LYS A O 1
ATOM 895 N N . GLY A 1 112 ? 10.539 -15.611 -15.741 1.00 79.50 112 GLY A N 1
ATOM 896 C CA . GLY A 1 112 ? 10.974 -14.518 -14.869 1.00 79.50 112 GLY A CA 1
ATOM 897 C C . GLY A 1 112 ? 12.436 -14.093 -15.058 1.00 79.50 112 GLY A C 1
ATOM 898 O O . GLY A 1 112 ? 12.732 -12.907 -14.969 1.00 79.50 112 GLY A O 1
ATOM 899 N N . ASN A 1 113 ? 13.344 -15.015 -15.401 1.00 82.19 113 ASN A N 1
ATOM 900 C CA . ASN A 1 113 ? 14.745 -14.674 -15.686 1.00 82.19 113 ASN A CA 1
ATOM 901 C C . ASN A 1 113 ? 14.908 -13.777 -16.921 1.00 82.19 113 ASN A C 1
ATOM 903 O O . ASN A 1 113 ? 15.679 -12.828 -16.859 1.00 82.19 113 ASN A O 1
ATOM 907 N N . VAL A 1 114 ? 14.157 -14.041 -17.994 1.00 84.31 114 VAL A N 1
ATOM 908 C CA . VAL A 1 114 ? 14.202 -13.245 -19.235 1.00 84.31 114 VAL A CA 1
ATOM 909 C C . VAL A 1 114 ? 13.706 -11.828 -18.964 1.00 84.31 114 VAL A C 1
ATOM 911 O O . VAL A 1 114 ? 14.325 -10.851 -19.368 1.00 84.31 114 VAL A O 1
ATOM 914 N N . ILE A 1 115 ? 12.618 -11.708 -18.201 1.00 83.50 115 ILE A N 1
ATOM 915 C CA . ILE A 1 115 ? 12.058 -10.408 -17.825 1.00 83.50 115 ILE A CA 1
ATOM 916 C C . ILE A 1 115 ? 13.028 -9.642 -16.917 1.00 83.50 115 ILE A C 1
ATOM 918 O O . ILE A 1 115 ? 13.251 -8.445 -17.086 1.00 83.50 115 ILE A O 1
ATOM 922 N N . LYS A 1 116 ? 13.629 -10.332 -15.943 1.00 83.31 116 LYS A N 1
ATOM 923 C CA . LYS A 1 116 ? 14.616 -9.743 -15.035 1.00 83.31 116 LYS A CA 1
ATOM 924 C C . LYS A 1 116 ? 15.822 -9.195 -15.791 1.00 83.31 116 LYS A C 1
ATOM 926 O O . LYS A 1 116 ? 16.303 -8.119 -15.4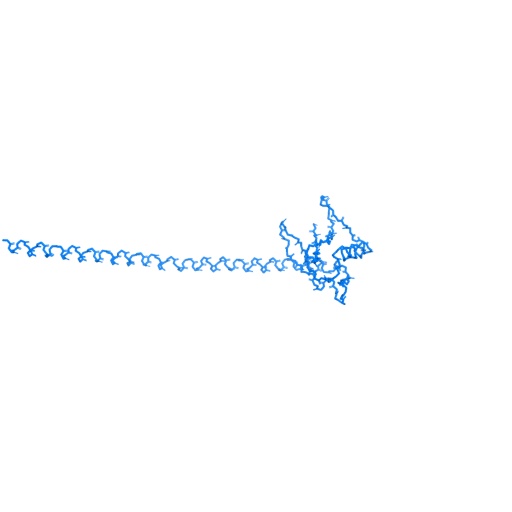43 1.00 83.31 116 LYS A O 1
ATOM 931 N N . GLU A 1 117 ? 16.316 -9.937 -16.774 1.00 85.56 117 GLU A N 1
ATOM 932 C CA . GLU A 1 117 ? 17.424 -9.528 -17.634 1.00 85.56 117 GLU A CA 1
ATOM 933 C C . GLU A 1 117 ? 17.046 -8.301 -18.462 1.00 85.56 117 GLU A C 1
ATOM 935 O O . GLU A 1 117 ? 17.727 -7.288 -18.341 1.00 85.56 117 GLU A O 1
ATOM 940 N N . TYR A 1 118 ? 15.887 -8.325 -19.131 1.00 87.50 118 TYR A N 1
ATOM 941 C CA . TYR A 1 118 ? 15.345 -7.178 -19.866 1.00 87.50 118 TYR A CA 1
ATOM 942 C C . TYR A 1 118 ? 15.338 -5.892 -19.028 1.00 87.50 118 TYR A C 1
ATOM 944 O O . TYR A 1 118 ? 15.938 -4.895 -19.423 1.00 87.50 118 TYR A O 1
ATOM 952 N N . TYR A 1 119 ? 14.722 -5.905 -17.839 1.00 83.44 119 TYR A N 1
ATOM 953 C CA . TYR A 1 119 ? 14.700 -4.703 -17.001 1.00 83.44 119 TYR A CA 1
ATOM 954 C C . TYR A 1 119 ? 16.103 -4.302 -16.551 1.00 83.44 119 TYR A C 1
ATOM 956 O O . TYR A 1 119 ? 16.420 -3.117 -16.551 1.00 83.44 119 TYR A O 1
ATOM 964 N N . THR A 1 120 ? 16.953 -5.270 -16.190 1.00 80.94 120 THR A N 1
ATOM 965 C CA . THR A 1 120 ? 18.335 -4.987 -15.776 1.00 80.94 120 THR A CA 1
ATOM 966 C C . THR A 1 120 ? 19.105 -4.272 -16.888 1.00 80.94 120 THR A C 1
ATOM 968 O O . THR A 1 120 ? 19.759 -3.272 -16.612 1.00 80.94 120 THR A O 1
ATOM 971 N N . GLU A 1 121 ? 19.001 -4.733 -18.134 1.00 85.75 121 GLU A N 1
ATOM 972 C CA . GLU A 1 121 ? 19.654 -4.115 -19.290 1.00 85.75 121 GLU A CA 1
ATOM 973 C C . GLU A 1 121 ? 19.111 -2.716 -19.587 1.00 85.75 121 GLU A C 1
ATOM 975 O O . GLU A 1 121 ? 19.896 -1.780 -19.728 1.00 85.75 121 GLU A O 1
ATOM 980 N N . GLN A 1 122 ? 17.785 -2.549 -19.621 1.00 84.69 122 GLN A N 1
ATOM 981 C CA . GLN A 1 122 ? 17.146 -1.250 -19.875 1.00 84.69 122 GLN A CA 1
ATOM 982 C C . GLN A 1 122 ? 17.561 -0.201 -18.837 1.00 84.69 122 GLN A C 1
ATOM 984 O O . GLN A 1 122 ? 17.852 0.948 -19.165 1.00 84.69 122 GLN A O 1
ATOM 989 N N . LEU A 1 123 ? 17.654 -0.605 -17.572 1.00 79.62 123 LEU A N 1
ATOM 990 C CA . LEU A 1 123 ? 18.102 0.263 -16.488 1.00 79.62 123 LEU A CA 1
ATOM 991 C C . LEU A 1 123 ? 19.581 0.618 -16.614 1.00 79.62 123 LEU A C 1
ATOM 993 O O . LEU A 1 123 ? 19.937 1.790 -16.492 1.00 79.62 123 LEU A O 1
ATOM 997 N N . LEU A 1 124 ? 20.436 -0.367 -16.904 1.00 80.88 124 LEU A N 1
ATOM 998 C CA . LEU A 1 124 ? 21.864 -0.136 -17.126 1.00 80.88 124 LEU A CA 1
ATOM 999 C C . LEU A 1 124 ? 22.100 0.835 -18.292 1.00 80.88 124 LEU A C 1
ATOM 1001 O O . LEU A 1 124 ? 22.914 1.746 -18.162 1.00 80.88 124 LEU A O 1
ATOM 1005 N N . GLN A 1 125 ? 21.354 0.702 -19.394 1.00 82.81 125 GLN A N 1
ATOM 1006 C CA . GLN A 1 125 ? 21.418 1.628 -20.534 1.00 82.81 125 GLN A CA 1
ATOM 1007 C C . GLN A 1 125 ? 21.028 3.060 -20.152 1.00 82.81 125 GLN A C 1
ATOM 1009 O O . GLN A 1 125 ? 21.599 4.019 -20.666 1.00 82.81 125 GLN A O 1
ATOM 1014 N N . LYS A 1 126 ? 20.085 3.218 -19.221 1.00 77.88 126 LYS A N 1
ATOM 1015 C CA . LYS A 1 126 ? 19.670 4.517 -18.674 1.00 77.88 126 LYS A CA 1
ATOM 1016 C C . LYS A 1 126 ? 20.617 5.044 -17.583 1.00 77.88 126 LYS A C 1
ATOM 1018 O O . LYS A 1 126 ? 20.310 6.056 -16.963 1.00 77.88 126 LYS A O 1
ATOM 1023 N N . GLY A 1 127 ? 21.747 4.374 -17.336 1.00 73.44 127 GLY A N 1
ATOM 1024 C CA . GLY A 1 127 ? 22.757 4.785 -16.356 1.00 73.44 127 GLY A CA 1
ATOM 1025 C C . GLY A 1 127 ? 22.457 4.373 -14.912 1.00 73.44 127 GLY A C 1
ATOM 1026 O O . GLY A 1 127 ? 23.121 4.849 -13.993 1.00 73.44 127 GLY A O 1
ATOM 1027 N N . TRP A 1 128 ? 21.478 3.492 -14.686 1.00 74.69 128 TRP A N 1
ATOM 1028 C CA . TRP A 1 128 ? 21.124 3.022 -13.347 1.00 74.69 128 TRP A CA 1
ATOM 1029 C C . TRP A 1 128 ? 22.069 1.929 -12.877 1.00 74.69 128 TRP A C 1
ATOM 1031 O O . TRP A 1 128 ? 22.395 0.997 -13.613 1.00 74.69 128 TRP A O 1
ATOM 1041 N N . ILE A 1 129 ? 22.471 2.005 -11.610 1.00 68.44 129 ILE A N 1
ATOM 1042 C CA . ILE A 1 129 ? 23.438 1.078 -11.030 1.00 68.44 129 ILE A CA 1
ATOM 1043 C C . ILE A 1 129 ? 22.722 0.068 -10.135 1.00 68.44 129 ILE A C 1
ATOM 1045 O O . ILE A 1 129 ? 21.926 0.404 -9.256 1.00 68.44 129 ILE A O 1
ATOM 1049 N N . LYS A 1 130 ? 23.064 -1.208 -10.318 1.00 66.31 130 LYS A N 1
ATOM 1050 C CA . LYS A 1 130 ? 22.631 -2.293 -9.439 1.00 66.31 130 LYS A CA 1
ATOM 1051 C C . LYS A 1 130 ? 23.403 -2.226 -8.117 1.00 66.31 130 LYS A C 1
ATOM 1053 O O . LYS A 1 130 ? 24.531 -2.701 -8.020 1.00 66.31 130 LYS A O 1
ATOM 1058 N N . GLY A 1 131 ? 22.804 -1.632 -7.092 1.00 55.06 131 GLY A N 1
ATOM 1059 C CA . GLY A 1 131 ? 23.434 -1.482 -5.778 1.00 55.06 131 GLY A CA 1
ATOM 1060 C C . GLY A 1 131 ? 23.393 -2.741 -4.898 1.00 55.06 131 GLY A C 1
ATOM 1061 O O . GLY A 1 131 ? 22.411 -3.484 -4.877 1.00 55.06 131 GLY A O 1
ATOM 1062 N N . LYS A 1 132 ? 24.451 -2.941 -4.100 1.00 53.12 132 LYS A N 1
ATOM 1063 C CA . LYS A 1 132 ? 24.449 -3.739 -2.859 1.00 53.12 132 LYS A CA 1
ATOM 1064 C C . LYS A 1 132 ? 24.724 -2.780 -1.697 1.00 53.12 132 LYS A C 1
ATOM 1066 O O . LYS A 1 132 ? 25.628 -1.957 -1.797 1.00 53.12 132 LYS A O 1
ATOM 1071 N N . MET A 1 133 ? 23.950 -2.873 -0.612 1.00 50.47 133 MET A N 1
ATOM 1072 C CA . MET A 1 133 ? 24.036 -1.938 0.519 1.00 50.47 133 MET A CA 1
ATOM 1073 C C . MET A 1 133 ? 25.445 -1.864 1.127 1.00 50.47 133 MET A C 1
ATOM 1075 O O . MET A 1 133 ? 25.911 -2.838 1.719 1.00 50.47 133 MET A O 1
ATOM 1079 N N . LYS A 1 134 ? 26.046 -0.670 1.082 1.00 46.47 134 LYS A N 1
ATOM 1080 C CA . LYS A 1 134 ? 26.883 -0.081 2.141 1.00 46.47 134 LYS A CA 1
ATOM 1081 C C . LYS A 1 134 ? 27.171 1.382 1.780 1.00 46.47 134 LYS A C 1
ATOM 1083 O O . LYS A 1 134 ? 28.076 1.648 1.011 1.00 46.47 134 LYS A O 1
ATOM 1088 N N . ARG A 1 135 ? 26.366 2.284 2.356 1.00 55.81 135 ARG A N 1
ATOM 1089 C CA . ARG A 1 135 ? 26.592 3.737 2.498 1.00 55.81 135 ARG A CA 1
ATOM 1090 C C . ARG A 1 135 ? 27.199 4.459 1.286 1.00 55.81 135 ARG A C 1
ATOM 1092 O O . ARG A 1 135 ? 28.405 4.594 1.208 1.00 55.81 135 ARG A O 1
ATOM 1099 N N . GLU A 1 136 ? 26.321 5.016 0.463 1.00 41.28 136 GLU A N 1
ATOM 1100 C CA . GLU A 1 136 ? 26.411 6.323 -0.209 1.00 41.28 136 GLU A CA 1
ATOM 1101 C C . GLU A 1 136 ? 25.082 6.512 -0.962 1.00 41.28 136 GLU A C 1
ATOM 1103 O O . GLU A 1 136 ? 24.406 5.522 -1.260 1.00 41.28 136 GLU A O 1
ATOM 1108 N N . LYS A 1 137 ? 24.626 7.755 -1.164 1.00 48.56 137 LYS A N 1
ATOM 1109 C CA . 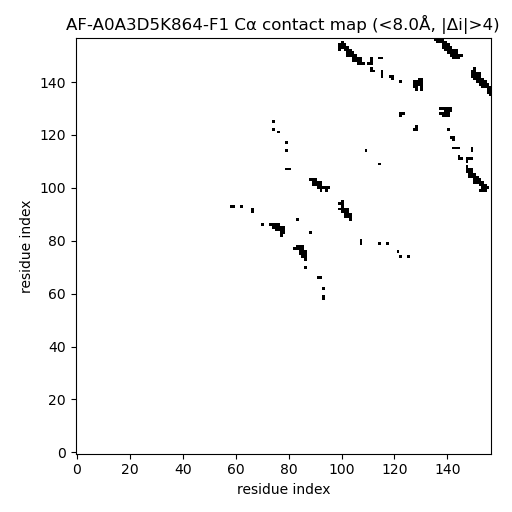LYS A 1 137 ? 23.320 8.022 -1.790 1.00 48.56 137 LYS A CA 1
ATOM 1110 C C . LYS A 1 137 ? 23.331 7.536 -3.238 1.00 48.56 137 LYS A C 1
ATOM 1112 O O . LYS A 1 137 ? 23.908 8.178 -4.107 1.00 48.56 137 LYS A O 1
ATOM 1117 N N . ILE A 1 138 ? 22.698 6.393 -3.471 1.00 52.81 138 ILE A N 1
ATOM 1118 C CA . ILE A 1 138 ? 22.543 5.759 -4.777 1.00 52.81 138 ILE A CA 1
ATOM 1119 C C . ILE A 1 138 ? 21.066 5.399 -4.904 1.00 52.81 138 ILE A C 1
ATOM 1121 O O . ILE A 1 138 ? 20.493 4.817 -3.980 1.00 52.81 138 ILE A O 1
ATOM 1125 N N . PHE A 1 139 ? 20.456 5.731 -6.039 1.00 55.12 139 PHE A N 1
ATOM 1126 C CA . PHE A 1 139 ? 19.168 5.166 -6.417 1.00 55.12 139 PHE A CA 1
A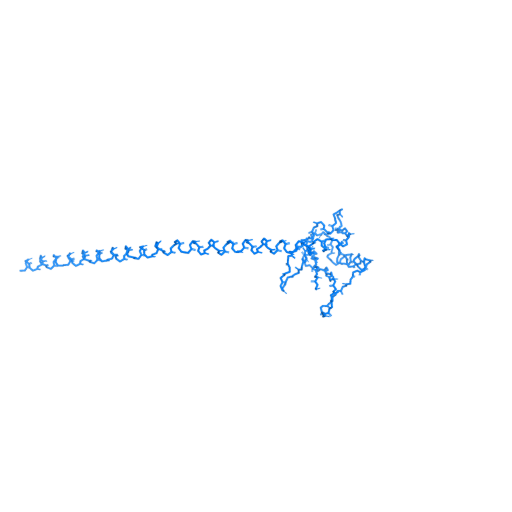TOM 1127 C C . PHE A 1 139 ? 19.395 3.710 -6.815 1.00 55.12 139 PHE A C 1
ATOM 1129 O O . PHE A 1 139 ? 20.064 3.424 -7.808 1.00 55.12 139 PHE A O 1
ATOM 1136 N N . ILE A 1 140 ? 18.896 2.777 -6.007 1.00 62.03 140 ILE A N 1
ATOM 1137 C CA . ILE A 1 140 ? 19.136 1.351 -6.227 1.00 62.03 140 ILE A CA 1
ATOM 1138 C C . ILE A 1 140 ? 17.880 0.729 -6.813 1.00 62.03 140 ILE A C 1
ATOM 1140 O O . ILE A 1 140 ? 16.830 0.734 -6.172 1.00 62.03 140 ILE A O 1
ATOM 1144 N N . PHE A 1 141 ? 18.016 0.143 -8.002 1.00 68.75 141 PHE A N 1
ATOM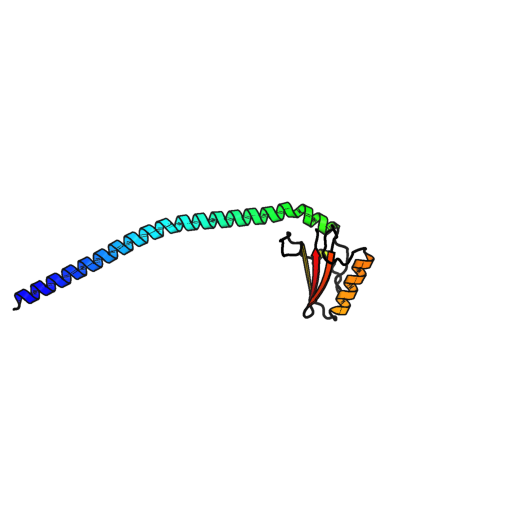 1145 C CA . PHE A 1 141 ? 16.954 -0.616 -8.651 1.00 68.75 141 PHE A CA 1
ATOM 1146 C C . PHE A 1 141 ? 17.257 -2.113 -8.606 1.00 68.75 141 PHE A C 1
ATOM 1148 O O . PHE A 1 141 ? 18.340 -2.555 -9.004 1.00 68.75 141 PHE A O 1
ATOM 1155 N N . ILE A 1 142 ? 16.302 -2.913 -8.126 1.00 70.25 142 ILE A N 1
ATOM 1156 C CA . ILE A 1 142 ? 16.456 -4.368 -8.039 1.00 70.25 142 ILE A CA 1
ATOM 1157 C C . ILE A 1 142 ? 15.211 -5.061 -8.602 1.00 70.25 142 ILE A C 1
ATOM 1159 O O . ILE A 1 142 ? 14.159 -5.018 -7.960 1.00 70.25 142 ILE A O 1
ATOM 1163 N N . PRO A 1 143 ? 15.327 -5.758 -9.750 1.00 70.94 143 PRO A N 1
ATOM 1164 C CA . PRO A 1 143 ? 14.313 -6.702 -10.189 1.00 70.94 143 PRO A CA 1
ATOM 1165 C C . PRO A 1 143 ? 14.507 -8.049 -9.467 1.00 70.94 143 PRO A C 1
ATOM 1167 O O . PRO A 1 143 ? 15.568 -8.683 -9.546 1.00 70.94 143 PRO A O 1
ATOM 1170 N N . ILE A 1 144 ? 13.483 -8.498 -8.745 1.00 76.25 144 ILE A N 1
ATOM 1171 C CA . ILE A 1 144 ? 13.436 -9.775 -8.021 1.00 76.25 144 ILE A CA 1
ATOM 1172 C C . ILE A 1 144 ? 12.345 -10.635 -8.656 1.00 76.25 144 ILE A C 1
ATOM 1174 O O . ILE A 1 144 ? 11.253 -10.159 -8.931 1.00 76.25 144 ILE A O 1
ATOM 1178 N N . VAL A 1 145 ? 12.636 -11.911 -8.893 1.00 77.75 145 VAL A N 1
ATOM 1179 C CA . VAL A 1 145 ? 11.680 -12.855 -9.484 1.00 77.75 145 VAL A CA 1
ATOM 1180 C C . VAL A 1 145 ? 11.250 -13.829 -8.406 1.00 77.75 145 VAL A C 1
ATOM 1182 O O . VAL A 1 145 ? 12.105 -14.461 -7.785 1.00 77.75 145 VAL A O 1
ATOM 1185 N N . MET A 1 146 ? 9.945 -13.981 -8.208 1.00 75.62 146 MET A N 1
ATOM 1186 C CA . MET A 1 146 ? 9.398 -14.968 -7.283 1.00 75.62 146 MET A CA 1
ATOM 1187 C C . MET A 1 146 ? 8.071 -15.499 -7.822 1.00 75.62 146 MET A C 1
ATOM 1189 O O . MET A 1 146 ? 7.164 -14.721 -8.080 1.00 75.62 146 MET A O 1
ATOM 1193 N N . MET A 1 147 ? 7.956 -16.820 -7.999 1.00 73.44 147 MET A N 1
ATOM 1194 C CA . MET A 1 147 ? 6.699 -17.499 -8.370 1.00 73.44 147 MET A CA 1
ATOM 1195 C C . MET A 1 147 ? 5.958 -16.872 -9.579 1.00 73.44 147 MET A C 1
ATOM 1197 O O . MET A 1 147 ? 4.753 -16.673 -9.516 1.00 73.44 147 MET A O 1
ATOM 1201 N N . ASN A 1 148 ? 6.671 -16.566 -10.673 1.00 69.38 148 ASN A N 1
ATOM 1202 C CA . ASN A 1 148 ? 6.174 -15.889 -11.897 1.00 69.38 148 ASN A CA 1
ATOM 1203 C C . ASN A 1 148 ? 5.856 -14.390 -11.774 1.00 69.38 148 ASN A C 1
ATOM 1205 O O . ASN A 1 148 ? 5.471 -13.763 -12.758 1.00 69.38 148 ASN A O 1
ATOM 1209 N N . PHE A 1 149 ? 6.073 -13.797 -10.606 1.00 73.62 149 PHE A N 1
ATOM 1210 C CA . PHE A 1 149 ? 5.964 -12.360 -10.406 1.00 73.62 149 PHE A CA 1
ATOM 1211 C C . PHE A 1 149 ? 7.340 -11.704 -10.508 1.00 73.62 149 PHE A C 1
ATOM 1213 O O . PHE A 1 149 ? 8.336 -12.229 -9.991 1.00 73.62 149 PHE A O 1
ATOM 1220 N N . VAL A 1 150 ? 7.387 -10.533 -11.141 1.00 78.94 150 VAL A N 1
ATOM 1221 C CA . VAL A 1 150 ? 8.561 -9.657 -11.123 1.00 78.94 150 VAL A CA 1
ATOM 1222 C C . VAL A 1 150 ? 8.294 -8.504 -10.176 1.00 78.94 150 VAL A C 1
ATOM 1224 O O . VAL A 1 150 ? 7.406 -7.688 -10.396 1.00 78.94 150 VAL A O 1
ATOM 1227 N N . PHE A 1 151 ? 9.081 -8.462 -9.110 1.00 77.38 151 PHE A N 1
ATOM 1228 C CA . PHE A 1 151 ? 9.090 -7.402 -8.122 1.00 77.38 151 PHE A CA 1
ATOM 1229 C C . PHE A 1 151 ? 10.142 -6.385 -8.510 1.00 77.38 151 PHE A C 1
ATOM 1231 O O . PHE A 1 151 ? 11.319 -6.718 -8.657 1.00 77.38 151 PHE A O 1
ATOM 1238 N N . ILE A 1 152 ? 9.722 -5.139 -8.623 1.00 77.38 152 ILE A N 1
ATOM 1239 C CA . ILE A 1 152 ? 10.622 -4.021 -8.832 1.00 77.38 152 ILE A CA 1
ATOM 1240 C C . ILE A 1 152 ? 10.689 -3.249 -7.534 1.00 77.38 152 ILE A C 1
ATOM 1242 O O . ILE A 1 152 ? 9.670 -2.788 -7.029 1.00 77.38 152 ILE A O 1
ATOM 1246 N N . LYS A 1 153 ? 11.895 -3.153 -6.981 1.00 76.81 153 LYS A N 1
ATOM 1247 C CA . LYS A 1 153 ? 12.166 -2.409 -5.758 1.00 76.81 153 LYS A CA 1
ATOM 1248 C C . LYS A 1 153 ? 13.100 -1.241 -6.063 1.00 76.81 153 LYS A C 1
ATOM 1250 O O . LYS A 1 153 ? 14.169 -1.459 -6.636 1.00 76.81 153 LYS A O 1
ATOM 1255 N N . MET A 1 154 ? 12.703 -0.041 -5.637 1.00 74.50 154 MET A N 1
ATOM 1256 C CA . MET A 1 154 ? 13.515 1.174 -5.701 1.00 74.50 154 MET A CA 1
ATOM 1257 C C . MET A 1 154 ? 13.724 1.735 -4.293 1.00 74.50 154 MET A C 1
ATOM 1259 O O . MET A 1 154 ? 12.765 2.078 -3.595 1.00 74.50 154 MET A O 1
ATOM 1263 N N . ASP A 1 155 ? 14.989 1.825 -3.888 1.00 68.06 155 ASP A N 1
ATOM 1264 C CA . ASP A 1 155 ? 15.394 2.436 -2.621 1.00 68.06 155 ASP A CA 1
ATOM 1265 C C . ASP A 1 155 ? 16.107 3.769 -2.884 1.00 68.06 155 ASP A C 1
ATOM 1267 O O . ASP A 1 155 ? 17.014 3.845 -3.716 1.00 68.06 155 ASP A O 1
ATOM 1271 N N . ILE A 1 156 ? 15.700 4.803 -2.139 1.00 62.06 156 ILE A N 1
ATOM 1272 C CA . ILE A 1 156 ? 16.342 6.123 -2.093 1.00 62.06 156 ILE A CA 1
ATOM 1273 C C . ILE A 1 156 ? 16.918 6.306 -0.685 1.00 62.06 156 ILE A C 1
ATOM 1275 O O . ILE A 1 156 ? 16.192 6.144 0.304 1.00 62.06 156 ILE A O 1
ATOM 1279 N N . HIS A 1 157 ? 18.213 6.616 -0.587 1.00 57.69 157 HIS A N 1
ATOM 1280 C CA . HIS A 1 157 ? 18.932 6.761 0.684 1.00 57.69 157 HIS A CA 1
ATOM 1281 C C . HIS A 1 157 ? 19.220 8.209 1.076 1.00 57.69 157 HIS A C 1
ATOM 1283 O O . HIS A 1 157 ? 19.637 9.011 0.213 1.00 57.69 157 HIS A O 1
#

pLDDT: mean 77.63, std 9.68, range [41.28, 92.0]

Mean predicted aligned error: 14.02 Å

Secondary structure (DSSP, 8-state):
-HHHHHHHHHHHHHHHHHHHHHHHHHHHHHHHHHHHHHHHHHHHHHHHHHHHHHHHHHHHHHHHHHHHHHHHHS---BPTTSS-BHHHH-EE---BTTB-SEEEEEE-SS-HHHHHHHHHHHHHHTT-----SSSS---EEEEEEETTEEEEEEE--

Nearest PDB structures (foldseek):
  7rj8-assembly1_A  TM=3.737E-01  e=2.911E+00  Mus musculus
  5l4q-assembly1_A  TM=4.221E-01  e=6.818E+00  Homo sapiens
  7rj7-assembly1_A  TM=4.017E-01  e=5.981E+00  Mus musculus

Foldseek 3Di:
DVVVVVVVVVVVVVVVVVVVVVVVVVVVVVVVVVVVVVVVVVVVVVVVVVVVVVVVVVLVVVCVVVLVVVLVVDDQDDQPPDPDGPSVFKDQDGDDVPDFRIKGKDADPDDLVVNQVVVVVVCVVVVADQDDDDDDFHFHWHFDDDPRMTMIGTHGD

Radius of gyration: 33.87 Å; Cα contacts (8 Å, |Δi|>4): 145; chains: 1; bounding box: 72×46×90 Å